Protein AF-A0AAN8FF37-F1 (afdb_monomer)

Solvent-accessible surface area (backbone atoms only — not comparable to full-atom values): 3434 Å² total; per-residue (Å²): 92,62,94,75,76,37,83,76,51,73,65,58,52,49,51,58,45,63,76,48,33,84,85,70,78,86,57,78,52,72,70,37,46,51,53,49,51,57,51,48,53,65,59,55,70,31,70,62,57,54,52,58,75,76,106

Radius of gyration: 13.28 Å; Cα contacts (8 Å, |Δi|>4): 26; chains: 1; bounding box: 24×39×20 Å

Nearest PDB structures (foldseek):
  2f2o-assembly1_B  TM=8.296E-01  e=2.874E-06  Bos taurus
  5dow-assembly3_E  TM=7.841E-01  e=1.372E-05  Homo sapiens
  5h7d-assembly1_E  TM=9.904E-01  e=4.786E-04  synthetic construct
  1k9u-assembly1_B  TM=6.209E-01  e=2.666E-01  Phleum pratense
  1xyd-assembly1_B  TM=7.998E-01  e=1.273E+00  Rattus norvegicus

Sequence (55 aa):
MRSLGQNPTEAELQDMINEVDADGNGTIDFPEFLTMMARKMKDTDSEEEIREAFR

InterPro domains:
  IPR002048 EF-hand domain [PF00036] (12-39)
  IPR002048 EF-hand domain [PS50222] (8-43)
  IPR002048 EF-hand domain [SM00054] (12-40)
  IPR002048 EF-hand domain [cd00051] (1-38)
  IPR011992 EF-hand domain pair [SSF47473] (1-55)
  IPR018247 EF-Hand 1, calcium-binding site [PS00018] (21-33)
  IPR050230 Calmodulin/Myosin light chain/Troponin C-like [PTHR23048] (1-55)

Secondary structure (DSSP, 8-state):
-GGGT----HHHHHHHHHTT-SS-SSS--HHHHHHHHHHHHHHHTSHHHHHHHT-

Mean predicted aligned error: 8.75 Å

Structure (mmCIF, N/CA/C/O backbone):
data_AF-A0AAN8FF37-F1
#
_entry.id   AF-A0AAN8FF37-F1
#
loop_
_atom_site.group_PDB
_atom_site.id
_atom_site.type_symbol
_atom_site.label_atom_id
_atom_site.label_alt_id
_atom_site.label_comp_id
_atom_site.label_asym_id
_atom_site.label_entity_id
_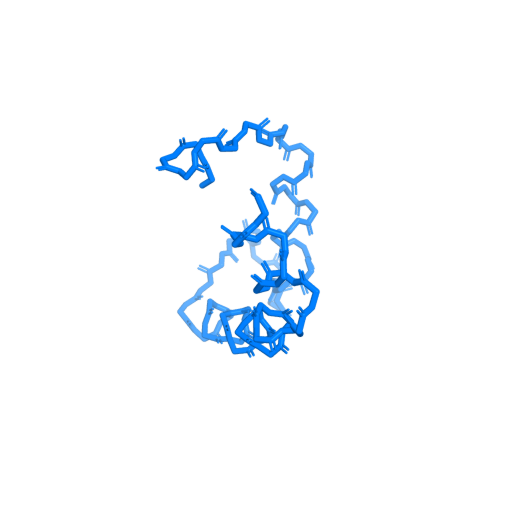atom_site.label_seq_id
_atom_site.pdbx_PDB_ins_code
_atom_site.Cartn_x
_atom_site.Cartn_y
_atom_site.Cartn_z
_atom_site.occupancy
_atom_site.B_iso_or_equiv
_atom_site.auth_seq_id
_atom_site.auth_comp_id
_atom_site.auth_asym_id
_atom_site.auth_atom_id
_atom_site.pdbx_PDB_model_num
ATOM 1 N N . MET A 1 1 ? 7.785 6.002 -3.033 1.00 60.59 1 MET A N 1
ATOM 2 C CA . MET A 1 1 ? 7.186 7.061 -2.190 1.00 60.59 1 MET A CA 1
ATOM 3 C C . MET A 1 1 ? 8.094 8.270 -2.029 1.00 60.59 1 MET A C 1
ATOM 5 O O . MET A 1 1 ? 7.644 9.359 -2.341 1.00 60.59 1 MET A O 1
ATOM 9 N N . ARG A 1 2 ? 9.384 8.105 -1.701 1.00 66.00 2 ARG A N 1
ATOM 10 C CA . ARG A 1 2 ? 10.323 9.245 -1.585 1.00 66.00 2 ARG A CA 1
ATOM 11 C C . ARG A 1 2 ? 10.548 10.008 -2.889 1.00 66.00 2 ARG A C 1
ATOM 13 O O . ARG A 1 2 ? 10.573 11.230 -2.891 1.00 66.00 2 ARG A O 1
ATOM 20 N N . SER A 1 3 ? 10.599 9.296 -4.014 1.00 52.72 3 SER A N 1
ATOM 21 C CA . SER A 1 3 ? 10.658 9.897 -5.355 1.00 52.72 3 SER A CA 1
ATOM 22 C C . SER A 1 3 ? 9.370 10.630 -5.761 1.00 52.72 3 SER A C 1
ATOM 24 O O . SER A 1 3 ? 9.382 11.375 -6.730 1.00 52.72 3 SER A O 1
ATOM 26 N N . LEU A 1 4 ? 8.275 10.417 -5.021 1.00 66.69 4 LEU A N 1
ATOM 27 C CA . LEU A 1 4 ? 7.003 11.141 -5.139 1.00 66.69 4 LEU A CA 1
ATOM 28 C C . LEU A 1 4 ? 6.861 12.211 -4.033 1.00 66.69 4 LEU A C 1
ATOM 30 O O . LEU A 1 4 ? 5.773 12.722 -3.812 1.00 66.69 4 LEU A O 1
ATOM 34 N N . GLY A 1 5 ? 7.938 12.517 -3.298 1.00 72.50 5 GLY A N 1
ATOM 35 C CA . GLY A 1 5 ? 7.939 13.490 -2.199 1.00 72.50 5 GLY A CA 1
ATOM 36 C C . GLY A 1 5 ? 7.397 12.973 -0.862 1.00 72.50 5 GLY A C 1
ATOM 37 O O . GLY A 1 5 ? 7.369 13.726 0.107 1.00 72.50 5 GLY A O 1
ATOM 38 N N . GLN A 1 6 ? 6.997 11.702 -0.774 1.00 71.56 6 GLN A N 1
ATOM 39 C CA . GLN A 1 6 ? 6.469 11.102 0.453 1.00 71.56 6 GLN A CA 1
ATOM 40 C C . GLN A 1 6 ? 7.538 10.322 1.224 1.00 71.56 6 GLN A C 1
ATOM 42 O O . GLN A 1 6 ? 8.222 9.463 0.664 1.00 71.56 6 GLN A O 1
ATOM 47 N N . ASN A 1 7 ? 7.633 10.561 2.533 1.00 77.00 7 ASN A N 1
ATOM 48 C CA . ASN A 1 7 ? 8.574 9.887 3.431 1.00 77.00 7 ASN A CA 1
ATOM 49 C C . ASN A 1 7 ? 7.833 8.981 4.427 1.00 77.00 7 ASN A C 1
ATOM 51 O O . ASN A 1 7 ? 7.767 9.330 5.605 1.00 77.00 7 ASN A O 1
ATOM 55 N N . PRO A 1 8 ? 7.292 7.835 3.980 1.00 80.19 8 PRO A N 1
ATOM 56 C CA . PRO A 1 8 ? 6.700 6.869 4.891 1.00 80.19 8 PRO A CA 1
ATOM 57 C C . PRO A 1 8 ? 7.773 6.287 5.816 1.00 80.19 8 PRO A C 1
ATOM 59 O O . PRO A 1 8 ? 8.955 6.159 5.454 1.00 80.19 8 PRO A O 1
ATOM 62 N N . THR A 1 9 ? 7.335 5.933 7.011 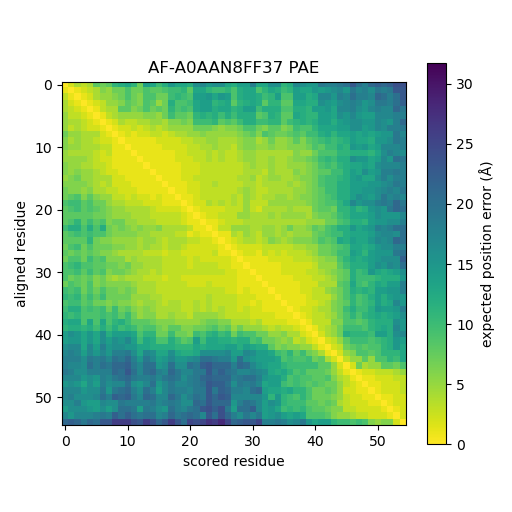1.00 89.12 9 THR A N 1
ATOM 63 C CA . THR A 1 9 ? 8.071 5.124 7.973 1.00 89.12 9 THR A CA 1
ATOM 64 C C . THR A 1 9 ? 8.157 3.672 7.506 1.00 89.12 9 THR A C 1
ATOM 66 O O . THR A 1 9 ? 7.398 3.223 6.649 1.00 89.12 9 THR A O 1
ATOM 69 N N . GLU A 1 10 ? 9.089 2.916 8.088 1.00 84.88 10 GLU A N 1
ATOM 70 C CA . GLU A 1 10 ? 9.216 1.478 7.821 1.00 84.88 10 GLU A CA 1
ATOM 71 C C . GLU A 1 10 ? 7.921 0.723 8.158 1.00 84.88 10 GLU A C 1
ATOM 73 O O . GLU A 1 10 ? 7.529 -0.183 7.437 1.00 84.88 10 GLU A O 1
ATOM 78 N N . ALA A 1 11 ? 7.231 1.137 9.227 1.00 86.25 11 ALA A N 1
ATOM 79 C CA . ALA A 1 11 ? 5.961 0.551 9.638 1.00 86.25 11 ALA A CA 1
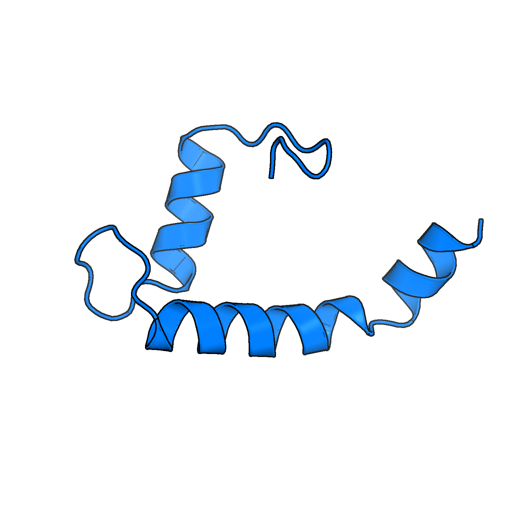ATOM 80 C C . ALA A 1 11 ? 4.863 0.795 8.594 1.00 86.25 11 ALA A C 1
ATOM 82 O O . ALA A 1 11 ? 4.192 -0.145 8.197 1.00 86.25 11 ALA A O 1
ATOM 83 N N . GLU A 1 12 ? 4.744 2.022 8.080 1.00 81.50 12 GLU A N 1
ATOM 84 C CA . GLU A 1 12 ? 3.775 2.342 7.021 1.00 81.50 12 GLU A CA 1
ATOM 85 C C . GLU A 1 12 ? 4.084 1.595 5.718 1.00 81.50 12 GLU A C 1
ATOM 87 O O . GLU A 1 12 ? 3.172 1.144 5.030 1.00 81.50 12 GLU A O 1
ATOM 92 N N . LEU A 1 13 ? 5.367 1.423 5.379 1.00 81.94 13 LEU A N 1
ATOM 93 C CA . LEU A 1 13 ? 5.768 0.600 4.235 1.00 81.94 13 LEU A CA 1
ATOM 94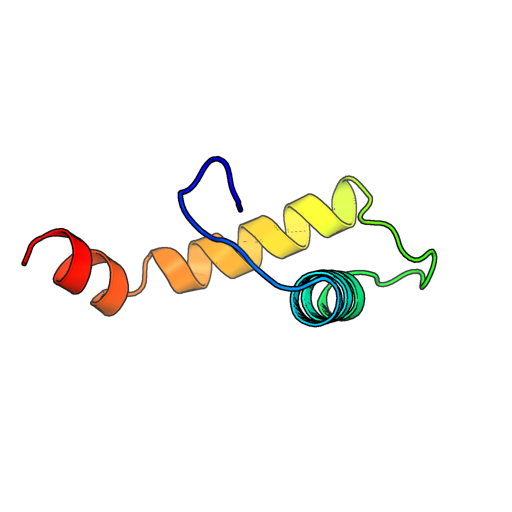 C C . LEU A 1 13 ? 5.400 -0.869 4.443 1.00 81.94 13 LEU A C 1
ATOM 96 O O . LEU A 1 13 ? 4.903 -1.504 3.517 1.00 81.94 13 LEU A O 1
ATOM 100 N N . GLN A 1 14 ? 5.634 -1.401 5.641 1.00 84.25 14 GLN A N 1
ATOM 101 C CA . GLN A 1 14 ? 5.305 -2.783 5.958 1.00 84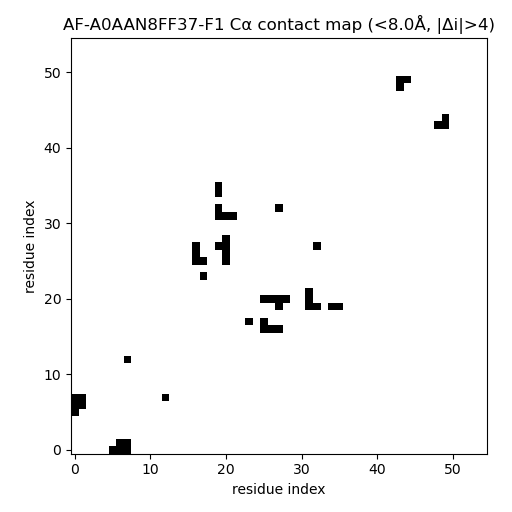.25 14 GLN A CA 1
ATOM 102 C C . GLN A 1 14 ? 3.792 -3.011 5.961 1.00 84.25 14 GLN A C 1
ATOM 104 O O . GLN A 1 14 ? 3.342 -4.023 5.437 1.00 84.25 14 GLN A O 1
ATOM 109 N N . ASP A 1 15 ? 3.009 -2.068 6.482 1.00 84.56 15 ASP A N 1
ATOM 110 C CA . ASP A 1 15 ? 1.547 -2.131 6.457 1.00 84.56 15 ASP A CA 1
ATOM 111 C C . ASP A 1 15 ? 1.017 -2.128 5.020 1.00 84.56 15 ASP A C 1
ATOM 113 O O . ASP A 1 15 ? 0.175 -2.956 4.678 1.00 84.56 15 ASP A O 1
ATOM 117 N N . MET A 1 16 ? 1.575 -1.288 4.141 1.00 80.62 16 MET A N 1
ATOM 118 C CA . MET A 1 16 ? 1.227 -1.320 2.717 1.00 80.62 16 MET A CA 1
ATOM 119 C C . MET A 1 16 ? 1.550 -2.657 2.050 1.00 80.62 16 MET A C 1
ATOM 121 O O . MET A 1 16 ? 0.796 -3.098 1.189 1.00 80.62 16 MET A O 1
ATOM 125 N N . ILE A 1 17 ? 2.691 -3.265 2.391 1.00 84.06 17 ILE A N 1
ATOM 126 C CA . ILE A 1 17 ? 3.077 -4.576 1.859 1.00 84.06 17 ILE A CA 1
ATOM 127 C C . ILE A 1 17 ? 2.086 -5.625 2.366 1.00 84.06 17 ILE A C 1
ATOM 129 O O . ILE A 1 17 ? 1.506 -6.340 1.561 1.00 84.06 17 ILE A O 1
ATOM 133 N N . ASN A 1 18 ? 1.804 -5.648 3.669 1.00 85.06 18 ASN A N 1
ATOM 134 C CA . ASN A 1 18 ? 0.891 -6.609 4.292 1.00 85.06 18 ASN A CA 1
ATOM 135 C C . ASN A 1 18 ? -0.545 -6.535 3.737 1.00 85.06 18 ASN A C 1
ATOM 137 O O . ASN A 1 18 ? -1.269 -7.526 3.779 1.00 85.06 18 ASN A O 1
ATOM 141 N N . GLU A 1 19 ? -0.986 -5.376 3.240 1.00 83.62 19 GLU A N 1
ATOM 142 C CA . GLU A 1 19 ? -2.309 -5.227 2.619 1.00 83.62 19 GLU A CA 1
ATOM 143 C C . GLU A 1 19 ? -2.442 -5.926 1.256 1.00 83.62 19 GLU A C 1
ATOM 145 O O . GLU A 1 19 ? -3.567 -6.201 0.817 1.00 83.62 19 GLU A O 1
ATOM 150 N N . VAL A 1 20 ? -1.325 -6.173 0.566 1.00 82.38 20 VAL A N 1
ATOM 151 C CA . VAL A 1 20 ? -1.309 -6.681 -0.817 1.00 82.38 20 VAL A CA 1
ATOM 152 C C . VAL A 1 20 ? -0.540 -7.987 -0.989 1.00 82.38 20 VAL A C 1
ATOM 154 O O . VAL A 1 20 ? -0.794 -8.679 -1.971 1.00 82.38 20 VAL A O 1
ATOM 157 N N . ASP A 1 21 ? 0.340 -8.314 -0.045 1.00 86.75 21 ASP A N 1
ATOM 158 C CA . ASP A 1 21 ? 1.102 -9.558 0.055 1.00 86.75 21 ASP A CA 1
ATOM 159 C C . ASP A 1 21 ? 0.150 -10.717 0.386 1.00 86.75 21 ASP A C 1
ATOM 161 O O . ASP A 1 21 ? -0.238 -10.952 1.536 1.00 86.75 21 ASP A O 1
ATOM 165 N N . ALA A 1 22 ? -0.311 -11.394 -0.662 1.00 83.44 22 ALA A N 1
ATOM 166 C CA . ALA A 1 22 ? -1.303 -12.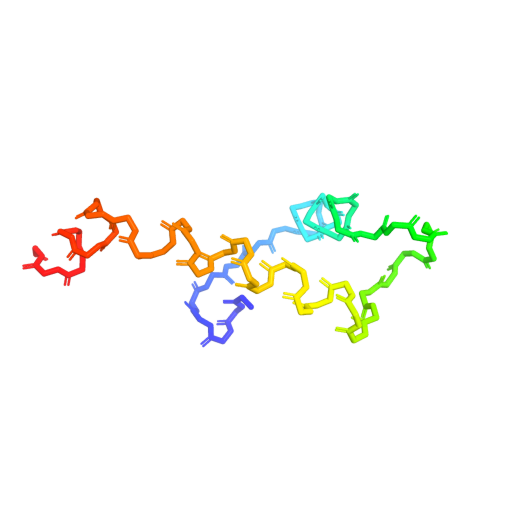454 -0.564 1.00 83.44 22 ALA A CA 1
ATOM 167 C C . ALA A 1 22 ? -0.658 -13.805 -0.241 1.00 83.44 22 ALA A C 1
ATOM 169 O O . ALA A 1 22 ? -1.337 -14.698 0.281 1.00 83.44 22 ALA A O 1
ATOM 170 N N . ASP A 1 23 ? 0.625 -13.968 -0.567 1.00 85.88 23 ASP A N 1
ATOM 171 C CA . ASP A 1 23 ? 1.381 -15.193 -0.320 1.00 85.88 23 ASP A CA 1
ATOM 172 C C . ASP A 1 23 ? 2.173 -15.172 1.005 1.00 85.88 23 ASP A C 1
ATOM 174 O O . ASP A 1 23 ? 2.600 -16.229 1.485 1.00 85.88 23 ASP A O 1
ATOM 178 N N . GLY A 1 24 ? 2.280 -14.005 1.646 1.00 85.38 24 GLY A N 1
ATOM 179 C CA . GLY A 1 24 ? 2.917 -13.799 2.942 1.00 85.38 24 GLY A CA 1
ATOM 180 C C . GLY A 1 24 ? 4.441 -13.876 2.886 1.00 85.38 24 GLY A C 1
ATOM 181 O O . GLY A 1 24 ? 5.071 -14.212 3.897 1.00 85.38 24 GLY A O 1
ATOM 182 N N . ASN A 1 25 ? 5.045 -13.646 1.718 1.00 86.81 25 ASN A N 1
ATOM 183 C CA . ASN A 1 25 ? 6.491 -13.743 1.530 1.00 86.81 25 ASN A CA 1
ATOM 184 C C . ASN A 1 25 ? 7.249 -12.474 1.984 1.00 86.81 25 ASN A C 1
ATOM 186 O O . ASN A 1 25 ? 8.485 -12.478 2.026 1.00 86.81 25 ASN A O 1
ATOM 190 N N . GLY A 1 26 ? 6.530 -11.412 2.365 1.00 83.81 26 GLY A N 1
ATOM 191 C CA . GLY A 1 26 ? 7.075 -10.134 2.827 1.00 83.81 26 GLY A CA 1
ATOM 192 C C . GLY A 1 26 ? 7.581 -9.226 1.704 1.00 83.81 26 GLY A C 1
ATOM 193 O O . GLY A 1 26 ? 8.269 -8.238 1.969 1.00 83.81 26 GLY A O 1
ATOM 194 N N . THR A 1 27 ? 7.2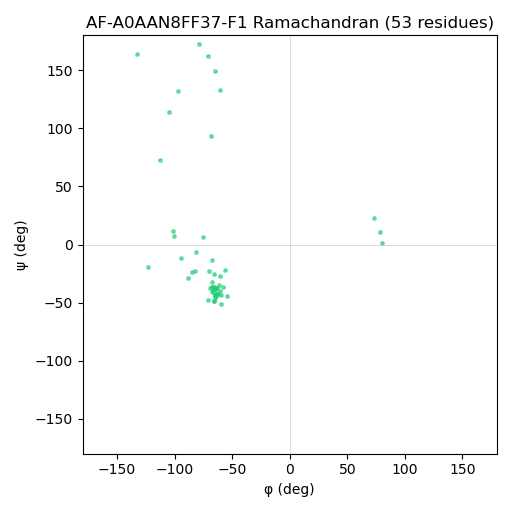82 -9.557 0.453 1.00 84.69 27 THR A N 1
ATOM 195 C CA . THR A 1 27 ? 7.632 -8.804 -0.752 1.00 84.69 27 THR A CA 1
ATOM 196 C C . THR A 1 27 ? 6.403 -8.664 -1.643 1.00 84.69 27 THR A C 1
ATOM 198 O O . THR A 1 27 ? 5.415 -9.351 -1.450 1.00 84.69 27 THR A O 1
ATOM 201 N N . ILE A 1 28 ? 6.449 -7.737 -2.599 1.00 86.38 28 ILE A N 1
ATOM 202 C CA . ILE A 1 28 ? 5.357 -7.548 -3.558 1.00 86.38 28 ILE A CA 1
ATOM 203 C C . ILE A 1 28 ? 5.807 -8.139 -4.885 1.00 86.38 28 ILE A C 1
ATOM 205 O O . ILE A 1 28 ? 6.746 -7.624 -5.509 1.00 86.38 28 ILE A O 1
ATOM 209 N N . ASP A 1 29 ? 5.140 -9.198 -5.321 1.00 88.62 29 ASP A N 1
ATOM 210 C CA . ASP A 1 29 ? 5.363 -9.777 -6.635 1.00 88.62 29 ASP A CA 1
ATOM 211 C C . ASP A 1 29 ? 4.649 -8.975 -7.745 1.00 88.62 29 ASP A C 1
ATOM 213 O O . ASP A 1 29 ? 3.933 -7.995 -7.519 1.00 88.62 29 ASP A O 1
ATOM 217 N N . PHE A 1 30 ? 4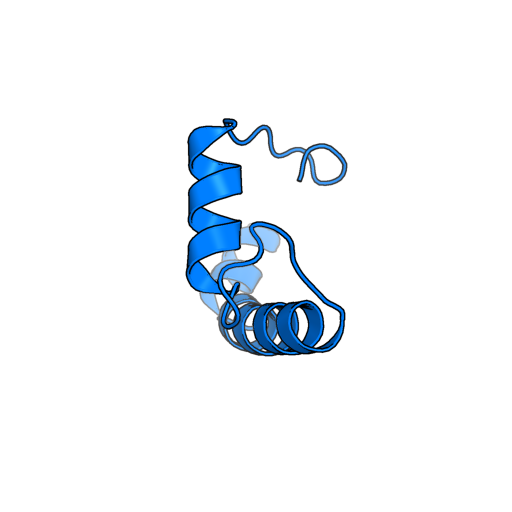.899 -9.326 -9.008 1.00 83.75 30 PHE A N 1
ATOM 218 C CA . PHE A 1 30 ? 4.314 -8.583 -10.126 1.00 83.75 30 PHE A CA 1
ATOM 219 C C . PHE A 1 30 ? 2.766 -8.664 -10.178 1.00 83.75 30 PHE A C 1
ATOM 221 O O . PHE A 1 30 ? 2.130 -7.623 -10.378 1.00 83.75 30 PHE A O 1
ATOM 228 N N . PRO A 1 31 ? 2.128 -9.837 -9.995 1.00 87.00 31 PRO A N 1
ATOM 229 C CA . PRO A 1 31 ? 0.675 -9.951 -9.811 1.00 87.00 31 PRO A CA 1
ATOM 230 C C . PRO A 1 31 ? 0.083 -9.091 -8.679 1.00 87.00 31 PRO A C 1
ATOM 232 O O . PRO A 1 31 ? -0.946 -8.429 -8.874 1.00 87.00 31 PRO A O 1
ATOM 235 N N . GLU A 1 32 ? 0.720 -9.066 -7.514 1.00 86.06 32 GLU A N 1
ATOM 236 C CA . GLU A 1 32 ? 0.308 -8.277 -6.351 1.00 86.06 32 GLU A CA 1
ATOM 237 C C . GLU A 1 32 ? 0.459 -6.784 -6.633 1.00 86.06 32 GLU A C 1
ATOM 239 O O . GLU A 1 32 ? -0.457 -6.000 -6.371 1.00 86.06 32 GLU A O 1
ATOM 244 N N . PHE A 1 33 ? 1.548 -6.389 -7.298 1.00 83.06 33 PHE A N 1
ATOM 245 C CA . PHE A 1 33 ? 1.753 -5.018 -7.760 1.00 83.06 33 PHE A CA 1
ATOM 246 C C . PHE A 1 33 ? 0.647 -4.560 -8.721 1.00 83.06 33 PHE A C 1
ATOM 248 O O . PHE A 1 33 ? 0.137 -3.445 -8.592 1.00 83.06 33 PHE A O 1
ATOM 255 N N . LEU A 1 34 ? 0.236 -5.406 -9.671 1.00 84.19 34 LEU A N 1
ATOM 256 C CA . LEU A 1 34 ? -0.871 -5.091 -10.582 1.00 84.19 34 LEU A CA 1
ATOM 257 C C . LEU A 1 34 ? -2.191 -4.920 -9.829 1.00 84.19 34 LEU A C 1
ATOM 259 O O . LEU A 1 34 ? -2.947 -3.993 -10.119 1.00 84.19 34 LEU A O 1
ATOM 263 N N . THR A 1 35 ? -2.454 -5.780 -8.847 1.00 83.12 35 THR A N 1
ATOM 264 C CA . THR A 1 35 ? -3.663 -5.713 -8.014 1.00 83.12 35 THR A CA 1
ATOM 265 C C . THR A 1 35 ? -3.684 -4.440 -7.168 1.00 83.12 35 THR A C 1
ATOM 267 O O . THR A 1 35 ? -4.704 -3.746 -7.113 1.00 83.12 35 THR A O 1
ATOM 270 N N . MET A 1 36 ? -2.543 -4.087 -6.575 1.00 82.19 36 MET A N 1
ATOM 271 C CA . MET A 1 36 ? -2.348 -2.841 -5.838 1.00 82.19 36 MET A CA 1
ATOM 272 C C . MET A 1 36 ? -2.595 -1.623 -6.736 1.00 82.19 36 MET A C 1
ATOM 274 O O . MET A 1 36 ? -3.381 -0.745 -6.384 1.00 82.19 36 MET A O 1
ATOM 278 N N . MET A 1 37 ? -1.969 -1.571 -7.914 1.00 77.06 37 MET A N 1
ATOM 279 C CA . MET A 1 37 ? -2.108 -0.443 -8.842 1.00 77.06 37 MET A CA 1
ATOM 280 C C .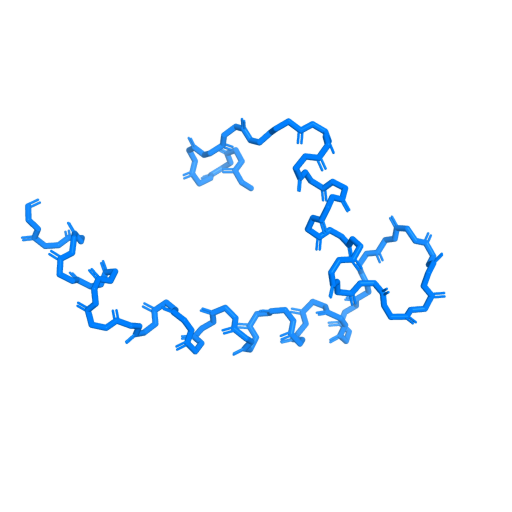 MET A 1 37 ? -3.527 -0.330 -9.408 1.00 77.06 37 MET A C 1
ATOM 282 O O . MET A 1 37 ? -4.036 0.779 -9.541 1.00 77.06 37 MET A O 1
ATOM 286 N N . ALA A 1 38 ? -4.198 -1.452 -9.681 1.00 77.88 38 ALA A N 1
ATOM 287 C CA . ALA A 1 38 ? -5.584 -1.463 -10.141 1.00 77.88 38 ALA A CA 1
ATOM 288 C C . ALA A 1 38 ? -6.560 -0.940 -9.074 1.00 77.88 38 ALA A C 1
ATOM 290 O O . ALA A 1 38 ? -7.501 -0.223 -9.412 1.00 77.88 38 ALA A O 1
ATOM 291 N N . ARG A 1 39 ? -6.335 -1.260 -7.790 1.00 73.81 39 ARG A N 1
ATOM 292 C CA . ARG A 1 39 ? -7.082 -0.652 -6.675 1.00 73.81 39 ARG A CA 1
ATOM 293 C C . ARG A 1 39 ? -6.786 0.838 -6.562 1.00 73.81 39 ARG A C 1
ATOM 295 O O . ARG A 1 39 ? -7.716 1.634 -6.538 1.00 73.81 39 ARG A O 1
ATOM 302 N N . LYS A 1 40 ? -5.506 1.210 -6.576 1.00 68.56 40 LYS A N 1
ATOM 303 C CA . LYS A 1 40 ? -5.076 2.594 -6.377 1.00 68.56 40 LYS A CA 1
ATOM 304 C C . LYS A 1 40 ? -5.548 3.529 -7.490 1.00 68.56 40 LYS A C 1
ATOM 306 O O . LYS A 1 40 ? -5.987 4.623 -7.193 1.00 68.56 40 LYS A O 1
ATOM 311 N N . MET A 1 41 ? -5.554 3.092 -8.750 1.00 61.75 41 MET A N 1
ATOM 312 C CA . MET A 1 41 ? -6.148 3.867 -9.853 1.00 61.75 41 MET A CA 1
ATOM 313 C C . MET A 1 41 ? -7.646 4.110 -9.652 1.00 61.75 41 MET A C 1
ATOM 315 O O . MET A 1 41 ? -8.145 5.180 -9.978 1.00 61.75 41 MET A O 1
ATOM 319 N N . LYS A 1 42 ? -8.355 3.143 -9.066 1.00 60.78 42 LYS A N 1
ATOM 320 C CA . LYS A 1 42 ? -9.782 3.275 -8.768 1.00 60.78 42 LYS A CA 1
ATOM 321 C C . LYS A 1 42 ? -10.066 4.327 -7.690 1.00 60.78 42 LYS A C 1
ATOM 323 O O . LYS A 1 42 ? -11.110 4.968 -7.757 1.00 60.78 42 LYS A O 1
ATOM 328 N N . ASP A 1 43 ? -9.146 4.498 -6.741 1.00 59.41 43 ASP A N 1
ATOM 329 C CA . ASP A 1 43 ? -9.226 5.511 -5.682 1.00 59.41 43 ASP A CA 1
ATOM 330 C C . ASP A 1 43 ? -8.612 6.858 -6.104 1.00 59.41 43 ASP A C 1
ATOM 332 O O . ASP A 1 43 ? -9.077 7.898 -5.652 1.00 59.41 43 ASP A O 1
ATOM 336 N N . THR A 1 44 ? -7.626 6.876 -7.008 1.00 57.31 44 THR A N 1
ATOM 337 C CA . THR A 1 44 ? -6.961 8.105 -7.485 1.00 57.31 44 THR A CA 1
ATOM 338 C C . THR A 1 44 ? -7.717 8.841 -8.586 1.00 57.31 44 THR A C 1
ATOM 340 O O . THR A 1 44 ? -7.603 10.057 -8.715 1.00 57.31 44 THR A O 1
ATOM 343 N N . ASP A 1 45 ? -8.587 8.143 -9.317 1.00 57.62 45 ASP A N 1
ATOM 344 C CA . ASP A 1 45 ? -9.625 8.784 -10.132 1.00 57.62 45 ASP A CA 1
ATOM 345 C C . ASP A 1 45 ? -10.794 9.316 -9.275 1.00 57.62 45 ASP A C 1
ATOM 347 O O . ASP A 1 45 ? -11.812 9.763 -9.817 1.00 57.62 45 ASP A O 1
ATOM 351 N N . SER A 1 46 ? -10.689 9.275 -7.936 1.00 63.41 46 SER A N 1
ATOM 352 C CA . SER A 1 46 ? -11.674 9.931 -7.086 1.00 63.41 46 SER A CA 1
ATOM 353 C C . SER A 1 46 ? -11.686 11.428 -7.383 1.00 63.41 46 SER A C 1
ATOM 355 O O . SER A 1 46 ? -10.665 12.112 -7.464 1.00 63.41 46 SER A O 1
ATOM 357 N N . GLU A 1 47 ? -12.894 11.956 -7.553 1.00 66.50 47 GLU A N 1
ATOM 358 C CA . GLU A 1 47 ? -13.127 13.365 -7.867 1.00 66.50 47 GLU A CA 1
ATOM 359 C C . GLU A 1 47 ? -12.486 14.307 -6.824 1.00 66.50 47 GLU A C 1
ATOM 361 O O . GLU A 1 47 ? -12.218 15.471 -7.114 1.00 66.50 47 GLU A O 1
ATOM 366 N N . GLU A 1 48 ? -12.230 13.803 -5.612 1.00 66.38 48 GLU A N 1
ATOM 367 C CA . GLU A 1 48 ? -11.564 14.503 -4.514 1.00 66.38 48 GLU A CA 1
ATOM 368 C C . GLU A 1 48 ? -10.065 14.713 -4.765 1.00 66.38 48 GLU A C 1
ATOM 370 O O . GLU A 1 48 ? -9.609 15.850 -4.645 1.00 66.38 48 GLU A O 1
ATOM 375 N N . GLU A 1 49 ? -9.316 13.690 -5.194 1.00 66.00 49 GLU A N 1
ATOM 376 C CA . GLU A 1 49 ? -7.868 13.823 -5.443 1.00 66.00 49 GLU A CA 1
ATOM 377 C C . GLU A 1 49 ? -7.600 14.748 -6.648 1.00 66.00 49 GLU A C 1
ATOM 379 O O . GLU A 1 49 ? -6.708 15.601 -6.615 1.00 66.00 49 GLU A O 1
ATOM 384 N N . ILE A 1 50 ? -8.461 14.685 -7.675 1.00 68.94 50 ILE A N 1
ATOM 385 C CA . ILE A 1 50 ? -8.428 15.616 -8.815 1.00 68.94 50 ILE A CA 1
ATOM 386 C C . ILE A 1 50 ? -8.751 17.046 -8.354 1.00 68.94 50 ILE A C 1
ATOM 388 O O . ILE A 1 50 ? -8.076 17.992 -8.758 1.00 68.94 50 ILE A O 1
ATOM 392 N N . ARG A 1 51 ? -9.756 17.246 -7.493 1.00 72.88 51 ARG A N 1
ATOM 393 C CA . ARG A 1 51 ? -10.103 18.587 -6.986 1.00 72.88 51 ARG A CA 1
ATOM 394 C C . ARG A 1 51 ? -9.006 19.199 -6.122 1.00 72.88 51 ARG A C 1
ATOM 396 O O . ARG A 1 51 ? -8.813 20.411 -6.206 1.00 72.88 51 ARG A O 1
ATOM 403 N N . GLU A 1 52 ? -8.307 18.408 -5.312 1.00 72.31 52 GLU A N 1
ATOM 404 C CA . GLU A 1 52 ? -7.181 18.908 -4.518 1.00 72.31 52 GLU A CA 1
ATOM 405 C C . GLU A 1 52 ? -5.977 19.278 -5.390 1.00 72.31 52 GLU A C 1
ATOM 407 O O . GLU A 1 52 ? -5.347 20.304 -5.143 1.00 72.31 52 GLU A O 1
ATOM 412 N N . ALA A 1 53 ? -5.700 18.520 -6.455 1.00 69.94 53 ALA A N 1
ATOM 413 C CA . ALA A 1 53 ? -4.586 18.802 -7.364 1.00 69.94 53 ALA A CA 1
ATOM 414 C C . ALA A 1 53 ? -4.740 20.112 -8.166 1.00 69.94 53 ALA A C 1
ATOM 416 O O . ALA A 1 53 ? -3.741 20.687 -8.601 1.00 69.94 53 ALA A O 1
ATOM 417 N N . PHE A 1 54 ? -5.974 20.583 -8.380 1.00 73.38 54 PHE A N 1
ATOM 418 C CA . PHE A 1 54 ? -6.278 21.816 -9.123 1.00 73.38 54 PHE A CA 1
ATOM 419 C C . PHE A 1 54 ? -6.591 23.031 -8.228 1.00 73.38 54 PHE A C 1
ATOM 421 O O . PHE A 1 54 ? -7.009 24.070 -8.753 1.00 73.38 54 PHE A O 1
ATOM 428 N N . ARG A 1 55 ? -6.412 22.924 -6.906 1.00 55.19 55 ARG A N 1
ATOM 429 C CA . ARG A 1 55 ? -6.610 24.032 -5.960 1.00 55.19 55 ARG A CA 1
ATOM 430 C C . ARG A 1 55 ? -5.320 24.798 -5.669 1.00 55.19 55 ARG A C 1
ATOM 432 O O . ARG A 1 55 ? -4.255 24.164 -5.529 1.00 55.19 55 ARG A O 1
#

Foldseek 3Di:
DVVVVDDDDPVVVQVLCVVQVPVPPSDQDPVSVVVSVVVVVVVCPPPVVVVVVVD

Organism: Trichostrongylus colubriformis (NCBI:txid6319)

pLDDT: mean 76.1, std 10.15, range [52.72, 89.12]